Protein AF-A0A8J8KP21-F1 (afdb_monomer)

Foldseek 3Di:
DDKDFDPPVVPQVVVVVVQKDFDDPVRQDPVNVVVVVVCVVVVVPVGHMTDIDHDDD

Mean predicted aligned error: 2.77 Å

Radius of gyration: 11.4 Å; Cα contacts (8 Å, |Δi|>4): 60; chains: 1; bounding box: 27×19×33 Å

pLDDT: mean 93.22, std 3.65, range [77.88, 96.81]

Solvent-accessible surface area (backbone atoms only — not comparable to full-atom values): 3454 Å² total; per-residue (Å²): 112,51,75,48,51,60,85,44,84,64,48,56,59,53,45,38,75,74,57,31,40,80,54,54,79,89,67,53,46,73,67,56,50,50,51,51,52,52,41,41,77,73,54,59,59,83,47,62,69,44,47,32,40,56,87,76,135

Structure (mmCIF, N/CA/C/O backbone):
data_AF-A0A8J8KP21-F1
#
_entry.id   AF-A0A8J8KP21-F1
#
loop_
_atom_site.group_PDB
_atom_site.id
_atom_site.type_symbol
_atom_site.label_atom_id
_atom_site.label_alt_id
_atom_site.label_comp_id
_atom_site.label_asym_id
_atom_site.label_entity_id
_atom_site.label_se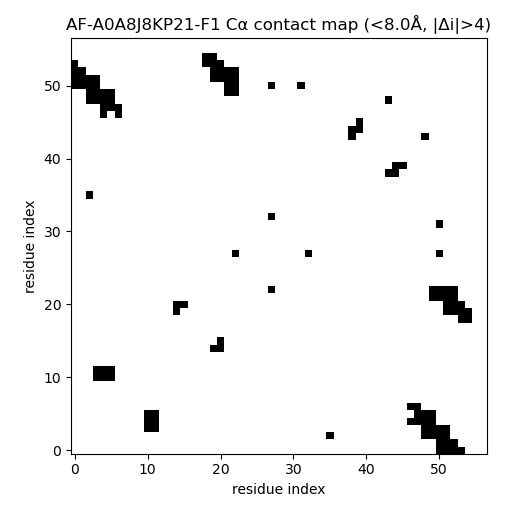q_id
_atom_site.pdbx_PDB_ins_code
_atom_site.Cartn_x
_atom_site.Cartn_y
_atom_site.Cartn_z
_atom_site.occupancy
_atom_site.B_iso_or_equiv
_atom_site.auth_seq_id
_atom_site.auth_comp_id
_atom_site.auth_asym_id
_atom_site.auth_atom_id
_atom_site.pdbx_PDB_model_num
ATOM 1 N N . THR A 1 1 ? -3.636 6.107 5.635 1.00 93.94 1 THR A N 1
ATOM 2 C CA . THR A 1 1 ? -2.797 5.067 4.996 1.00 93.94 1 THR A CA 1
ATOM 3 C C . THR A 1 1 ? -2.138 5.663 3.769 1.00 93.94 1 THR A C 1
ATOM 5 O O . THR A 1 1 ? -2.614 6.684 3.289 1.00 93.94 1 THR A O 1
ATOM 8 N N . LEU A 1 2 ? -1.041 5.081 3.292 1.00 95.19 2 LEU A N 1
ATOM 9 C CA . LEU A 1 2 ? -0.348 5.490 2.065 1.00 95.19 2 LEU A CA 1
ATOM 10 C C . LEU A 1 2 ? 0.117 4.262 1.280 1.00 95.19 2 LEU A C 1
ATOM 12 O O . LEU A 1 2 ? 0.197 3.176 1.851 1.00 95.19 2 LEU A O 1
ATOM 16 N N . THR A 1 3 ? 0.453 4.444 0.005 1.00 94.81 3 THR A N 1
ATOM 17 C CA . THR A 1 3 ? 1.123 3.453 -0.849 1.00 94.81 3 THR A CA 1
ATOM 18 C C . THR A 1 3 ? 2.471 4.004 -1.304 1.00 94.81 3 THR A C 1
ATOM 20 O O . THR A 1 3 ? 2.590 5.174 -1.670 1.00 94.81 3 THR A O 1
ATOM 23 N N . THR A 1 4 ? 3.521 3.188 -1.254 1.00 93.31 4 THR A N 1
ATOM 24 C CA . THR A 1 4 ? 4.887 3.639 -1.544 1.00 93.31 4 THR A CA 1
ATOM 25 C C . THR A 1 4 ? 5.769 2.507 -2.066 1.00 93.31 4 THR A C 1
ATOM 27 O O . THR A 1 4 ? 5.351 1.353 -2.060 1.00 93.31 4 THR A O 1
ATOM 30 N N . PHE A 1 5 ? 6.971 2.818 -2.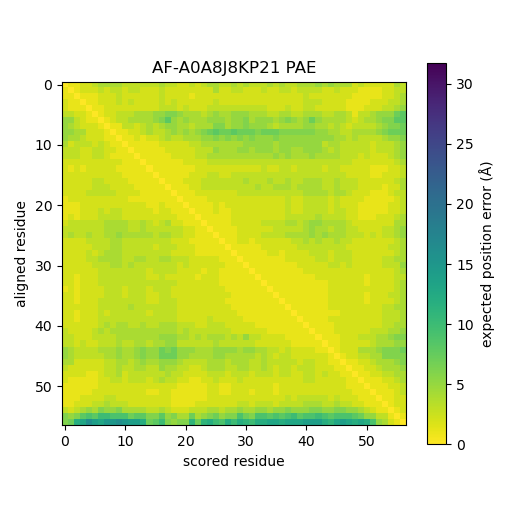553 1.00 92.62 5 PHE A N 1
ATOM 31 C CA . PHE A 1 5 ? 7.902 1.825 -3.101 1.00 92.62 5 PHE A CA 1
ATOM 32 C C . PHE A 1 5 ? 8.655 1.055 -2.011 1.00 92.62 5 PHE A C 1
ATOM 34 O O . PHE A 1 5 ? 9.140 1.658 -1.052 1.00 92.62 5 PHE A O 1
ATOM 41 N N . VAL A 1 6 ? 8.782 -0.260 -2.193 1.00 87.88 6 VAL A N 1
ATOM 42 C CA . VAL A 1 6 ? 9.432 -1.176 -1.239 1.00 87.88 6 VAL A CA 1
ATOM 43 C C . VAL A 1 6 ? 10.952 -1.097 -1.336 1.00 87.88 6 VAL A C 1
ATOM 45 O O . VAL A 1 6 ? 11.628 -0.935 -0.326 1.00 87.88 6 VAL A O 1
ATOM 48 N N . GLU A 1 7 ? 11.491 -1.176 -2.551 1.00 86.50 7 GLU A N 1
ATOM 49 C CA . GLU A 1 7 ? 12.933 -1.349 -2.787 1.00 86.50 7 GLU A CA 1
ATOM 50 C C . GLU A 1 7 ? 13.727 -0.039 -2.779 1.00 86.50 7 GLU A C 1
ATOM 52 O O . GLU A 1 7 ? 14.933 -0.037 -3.007 1.00 86.50 7 GLU A O 1
ATOM 57 N N . VAL A 1 8 ? 13.076 1.091 -2.498 1.00 89.88 8 VAL A N 1
ATOM 58 C CA . VAL A 1 8 ? 13.764 2.371 -2.323 1.00 89.88 8 VAL A CA 1
ATOM 59 C C . VAL A 1 8 ? 14.311 2.420 -0.890 1.00 89.88 8 VAL A C 1
ATOM 61 O O . VAL A 1 8 ? 13.517 2.581 0.043 1.00 89.88 8 VAL A O 1
ATOM 64 N N . PRO A 1 9 ? 15.641 2.320 -0.669 1.00 85.56 9 PRO A N 1
ATOM 65 C CA . PRO A 1 9 ? 16.194 2.000 0.653 1.00 85.56 9 PRO A CA 1
ATOM 66 C C . PRO A 1 9 ? 15.869 3.019 1.748 1.00 85.56 9 PRO A C 1
ATOM 68 O O . PRO A 1 9 ? 15.816 2.675 2.924 1.00 85.56 9 PRO A O 1
ATOM 71 N N . TRP A 1 10 ? 15.637 4.281 1.381 1.00 86.94 10 TRP A N 1
ATOM 72 C CA . TRP A 1 10 ? 15.299 5.348 2.325 1.00 86.94 10 TRP A CA 1
ATOM 73 C C . TRP A 1 10 ? 13.796 5.477 2.598 1.00 86.94 10 TRP A C 1
ATOM 75 O O . TRP A 1 10 ? 13.406 6.125 3.563 1.00 86.94 10 TRP A O 1
ATOM 85 N N . ASN A 1 11 ? 12.940 4.867 1.784 1.00 91.44 11 ASN A N 1
ATOM 86 C CA . ASN A 1 11 ? 11.525 5.205 1.709 1.00 91.44 11 ASN A CA 1
ATOM 87 C C . ASN A 1 11 ? 10.701 4.599 2.854 1.00 91.44 11 ASN A C 1
ATOM 89 O O . ASN A 1 11 ? 10.100 5.327 3.645 1.00 91.44 11 ASN A O 1
ATOM 93 N N . ALA A 1 12 ? 10.735 3.272 3.011 1.00 85.88 12 ALA A N 1
ATOM 94 C CA . ALA A 1 12 ? 10.080 2.617 4.144 1.00 85.88 12 ALA A CA 1
ATOM 95 C C . ALA A 1 12 ? 10.653 3.088 5.501 1.00 85.88 12 ALA A C 1
ATOM 97 O O . ALA A 1 12 ? 9.852 3.432 6.375 1.00 85.88 12 ALA A O 1
ATOM 98 N N . PRO A 1 13 ? 11.987 3.225 5.689 1.00 89.94 13 PRO A N 1
ATOM 99 C CA . PRO A 1 13 ? 12.539 3.801 6.917 1.00 89.94 13 PRO A CA 1
ATOM 100 C C . PRO A 1 13 ? 12.101 5.245 7.179 1.00 89.94 13 PRO A C 1
ATOM 102 O O . PRO A 1 13 ? 11.884 5.610 8.334 1.00 89.94 13 PRO A O 1
ATOM 105 N N . TYR A 1 14 ? 11.950 6.069 6.138 1.00 93.88 14 TYR A N 1
ATOM 106 C CA . TYR A 1 14 ? 11.469 7.443 6.279 1.00 93.88 14 TYR A CA 1
ATOM 107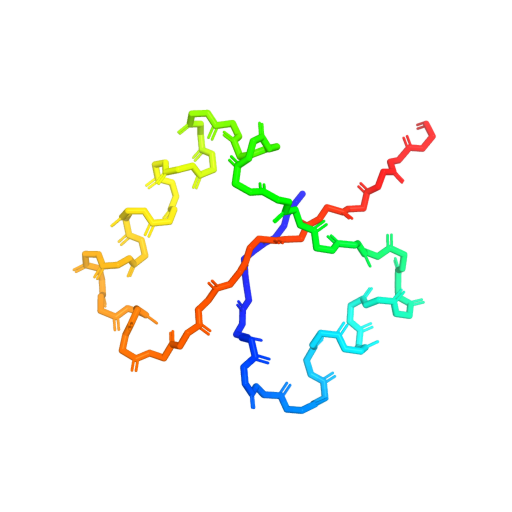 C C . TYR A 1 14 ? 10.056 7.477 6.870 1.00 93.88 14 TYR A C 1
ATOM 109 O O . TYR A 1 14 ? 9.834 8.119 7.895 1.00 93.88 14 TYR A O 1
ATOM 117 N N . TYR A 1 15 ? 9.112 6.726 6.299 1.00 94.62 15 TYR A N 1
ATOM 118 C CA . TYR A 1 15 ? 7.748 6.682 6.830 1.00 94.62 15 TYR A CA 1
ATOM 119 C C . TYR A 1 15 ? 7.668 5.985 8.192 1.00 94.62 15 TYR A C 1
ATOM 121 O O . TYR A 1 15 ? 6.901 6.425 9.052 1.00 94.62 15 TYR A O 1
ATOM 129 N N . ALA A 1 16 ? 8.494 4.962 8.430 1.00 92.81 16 ALA A N 1
ATOM 130 C CA . ALA A 1 16 ? 8.571 4.293 9.726 1.00 92.81 16 ALA A CA 1
ATOM 131 C C . ALA A 1 16 ? 8.942 5.258 10.861 1.00 92.81 16 ALA A C 1
ATOM 133 O O . ALA A 1 16 ? 8.297 5.252 11.909 1.00 92.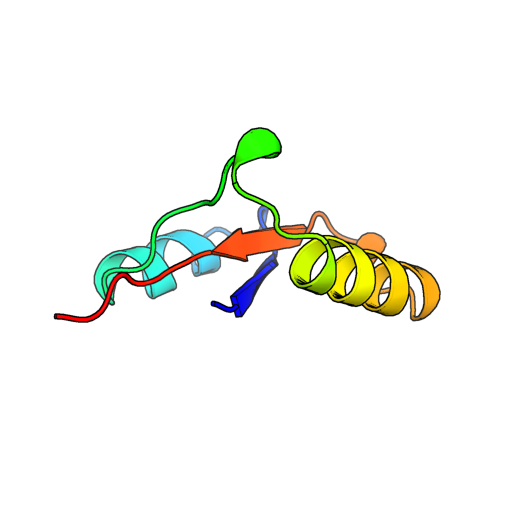81 16 ALA A O 1
ATOM 134 N N . ARG A 1 17 ? 9.894 6.175 10.629 1.00 94.56 17 ARG A N 1
ATOM 135 C CA . ARG A 1 17 ? 10.248 7.245 11.587 1.00 94.56 17 ARG A CA 1
ATOM 136 C C . ARG A 1 17 ? 9.080 8.183 11.910 1.00 94.56 17 ARG A C 1
ATOM 138 O O . ARG A 1 17 ? 9.062 8.776 12.981 1.00 94.56 17 ARG A O 1
ATOM 145 N N . HIS A 1 18 ? 8.101 8.301 11.015 1.00 94.50 18 HIS A N 1
ATOM 146 C CA . HIS A 1 18 ? 6.882 9.094 11.210 1.00 94.50 18 HIS A CA 1
ATOM 147 C C . HIS A 1 18 ? 5.697 8.278 11.761 1.00 94.50 18 HIS A C 1
ATOM 149 O O . HIS A 1 18 ? 4.553 8.745 11.719 1.00 94.50 18 HIS A O 1
ATOM 155 N N . GLY A 1 19 ? 5.957 7.072 12.278 1.00 95.50 19 GLY A N 1
ATOM 156 C CA . GLY A 1 19 ? 4.968 6.211 12.928 1.00 95.50 19 GLY A CA 1
ATOM 157 C C . GLY A 1 19 ? 4.151 5.346 11.970 1.00 95.50 19 GLY A C 1
ATOM 158 O O . GLY A 1 19 ? 3.129 4.795 12.369 1.00 95.50 19 GLY A O 1
ATOM 159 N N . TYR A 1 20 ? 4.555 5.235 10.704 1.00 96.62 20 TYR A N 1
ATOM 160 C CA . TYR A 1 20 ? 3.911 4.308 9.781 1.00 96.62 20 TYR A CA 1
ATOM 161 C C . TYR A 1 20 ? 4.475 2.895 9.938 1.00 96.62 20 TYR A C 1
ATOM 163 O O . TYR A 1 20 ? 5.673 2.701 10.103 1.00 96.62 20 TYR A O 1
ATOM 171 N N . ARG A 1 21 ? 3.623 1.891 9.773 1.00 95.31 21 ARG A N 1
ATOM 172 C CA . ARG A 1 21 ? 4.009 0.484 9.663 1.00 95.31 21 ARG A CA 1
ATOM 173 C C . ARG A 1 21 ? 3.513 -0.110 8.357 1.00 95.31 21 ARG A C 1
ATOM 175 O O . ARG A 1 21 ? 2.523 0.365 7.795 1.00 95.31 21 ARG A O 1
ATOM 182 N N . LEU A 1 22 ? 4.198 -1.145 7.886 1.00 94.44 22 LEU A N 1
ATOM 183 C CA . LEU A 1 22 ? 3.729 -1.950 6.761 1.00 94.44 22 LEU A CA 1
ATOM 184 C C . LEU A 1 22 ? 2.379 -2.588 7.113 1.00 94.44 22 LEU A C 1
ATOM 186 O O . LEU A 1 22 ? 2.121 -2.912 8.277 1.00 94.44 22 LEU A O 1
ATOM 190 N N . LEU A 1 23 ? 1.521 -2.715 6.105 1.00 95.62 23 LEU A N 1
ATOM 191 C CA . LEU A 1 23 ? 0.301 -3.508 6.193 1.00 95.62 23 LEU A CA 1
ATOM 192 C C . LEU A 1 23 ? 0.550 -4.877 5.568 1.00 95.62 23 LEU A C 1
ATOM 194 O O . LEU A 1 23 ? 1.068 -4.949 4.452 1.00 95.62 23 LEU A O 1
ATOM 198 N N . GLY A 1 24 ? 0.162 -5.934 6.279 1.00 93.19 24 GLY A N 1
ATOM 199 C CA . GLY A 1 24 ? 0.062 -7.273 5.703 1.00 93.19 24 GLY A CA 1
ATOM 200 C C . GLY A 1 24 ? -1.065 -7.363 4.672 1.00 93.19 24 GLY A C 1
ATOM 201 O O . GLY A 1 24 ? -1.953 -6.506 4.624 1.00 93.19 24 GLY A O 1
ATOM 202 N N . GLU A 1 25 ? -1.048 -8.414 3.851 1.00 90.75 25 GLU A N 1
ATOM 203 C CA . GLU A 1 25 ? -2.112 -8.672 2.873 1.00 90.75 25 GLU A CA 1
ATOM 204 C C . GLU A 1 25 ? -3.486 -8.796 3.537 1.00 90.75 25 GLU A C 1
ATOM 206 O O . GLU A 1 25 ? -4.474 -8.305 3.003 1.00 90.75 25 GLU A O 1
ATOM 211 N N . ASP A 1 26 ? -3.561 -9.404 4.713 1.00 94.50 26 ASP A N 1
ATOM 212 C CA . ASP A 1 26 ? -4.768 -9.556 5.526 1.00 94.50 26 ASP A CA 1
ATOM 213 C C . ASP A 1 26 ? -5.311 -8.224 6.073 1.00 94.50 26 ASP A C 1
ATOM 215 O O . ASP A 1 26 ? -6.512 -8.090 6.302 1.00 94.50 26 ASP A O 1
ATOM 219 N N . GLU A 1 27 ? -4.464 -7.202 6.202 1.00 95.50 27 GLU A N 1
ATOM 220 C CA . GLU A 1 27 ? -4.858 -5.864 6.655 1.00 95.50 27 GLU A CA 1
ATOM 221 C C . GLU A 1 27 ? -5.295 -4.930 5.512 1.00 95.50 27 GLU A C 1
ATOM 223 O O . GLU A 1 27 ? -5.775 -3.813 5.758 1.00 95.50 27 GLU A O 1
ATOM 228 N N . LEU A 1 28 ? -5.136 -5.351 4.251 1.00 95.56 28 LEU A N 1
ATOM 229 C CA . LEU A 1 28 ? -5.580 -4.576 3.096 1.00 95.56 28 LEU A CA 1
ATOM 230 C C . LEU A 1 28 ? -7.102 -4.625 2.966 1.00 95.56 28 LEU A C 1
ATOM 232 O O . LEU A 1 28 ? -7.697 -5.612 2.523 1.00 95.56 28 LEU A O 1
ATOM 236 N N . THR A 1 29 ? -7.732 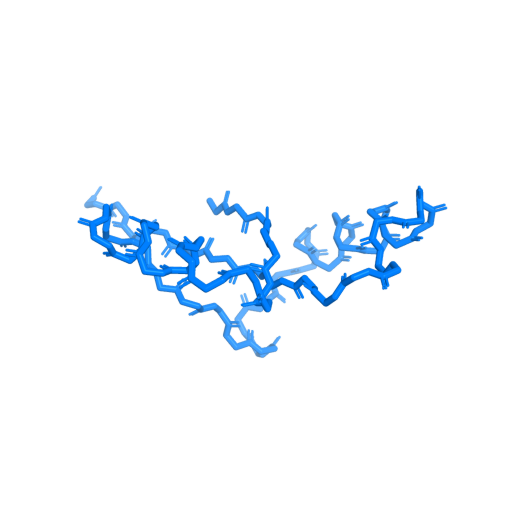-3.494 3.276 1.00 95.69 29 THR A N 1
ATOM 237 C CA . THR A 1 29 ? -9.159 -3.279 3.028 1.00 95.69 29 THR A CA 1
ATOM 238 C C . THR A 1 29 ? -9.479 -3.340 1.532 1.00 95.69 29 THR A C 1
ATOM 240 O O . THR A 1 29 ? -8.618 -3.105 0.679 1.00 95.69 29 THR A O 1
ATOM 243 N N .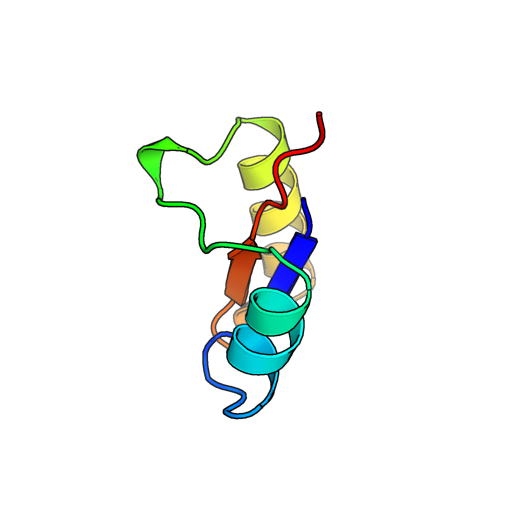 SER A 1 30 ? -10.746 -3.587 1.190 1.00 96.25 30 SER A N 1
ATOM 244 C CA . SER A 1 30 ? -11.218 -3.575 -0.205 1.00 96.25 30 SER A CA 1
ATOM 245 C C . SER A 1 30 ? -10.861 -2.272 -0.935 1.00 96.25 30 SER A C 1
ATOM 247 O O . SER A 1 30 ? -10.430 -2.307 -2.087 1.00 96.25 30 SER A O 1
ATOM 249 N N . GLY A 1 31 ? -10.946 -1.130 -0.247 1.00 96.38 31 GLY A N 1
ATOM 250 C CA . GLY A 1 31 ? -10.540 0.170 -0.786 1.00 96.38 31 GLY A CA 1
ATOM 251 C C . GLY A 1 31 ? -9.041 0.265 -1.087 1.00 96.38 31 GLY A C 1
ATOM 252 O O . GLY A 1 31 ? -8.660 0.756 -2.148 1.00 96.38 31 GLY A O 1
ATOM 253 N N . LEU A 1 32 ? -8.178 -0.249 -0.205 1.00 96.25 32 LEU A N 1
ATOM 254 C CA . LEU A 1 32 ? -6.731 -0.277 -0.452 1.00 96.25 32 LEU A CA 1
ATOM 255 C C . LEU A 1 32 ? -6.372 -1.193 -1.622 1.00 96.25 32 LEU A C 1
ATOM 257 O O . LEU A 1 32 ? -5.541 -0.819 -2.448 1.00 96.25 32 LEU A O 1
ATOM 261 N N . ARG A 1 33 ? -7.038 -2.346 -1.747 1.00 95.75 33 ARG A N 1
ATOM 262 C CA . ARG A 1 33 ? -6.866 -3.234 -2.906 1.00 95.75 33 ARG A CA 1
ATOM 263 C C . ARG A 1 33 ? -7.275 -2.548 -4.207 1.00 95.75 33 ARG A C 1
ATOM 265 O O . ARG A 1 33 ? -6.544 -2.637 -5.187 1.00 95.75 33 ARG A O 1
ATOM 272 N N . ALA A 1 34 ? -8.386 -1.812 -4.208 1.00 96.69 34 ALA A N 1
ATOM 273 C CA . ALA A 1 34 ? -8.829 -1.050 -5.375 1.00 96.69 34 ALA A CA 1
ATOM 274 C C . ALA A 1 34 ? -7.831 0.056 -5.764 1.00 96.69 34 ALA A C 1
ATOM 276 O O . ALA A 1 34 ? -7.522 0.219 -6.945 1.00 96.69 34 ALA A O 1
ATOM 277 N N . ILE A 1 35 ? -7.272 0.776 -4.783 1.00 95.88 35 ILE A N 1
ATOM 278 C CA . ILE A 1 35 ? -6.212 1.770 -5.020 1.00 95.88 35 ILE A CA 1
ATOM 279 C C . ILE A 1 35 ? -4.984 1.099 -5.640 1.00 95.88 35 ILE A C 1
ATOM 281 O O . ILE A 1 35 ? -4.502 1.562 -6.671 1.00 95.88 35 ILE A O 1
ATOM 285 N N . ARG A 1 36 ? -4.513 -0.015 -5.067 1.00 95.19 36 ARG A N 1
ATOM 286 C CA . ARG A 1 36 ? -3.366 -0.773 -5.587 1.00 95.19 36 ARG A CA 1
ATOM 287 C C . ARG A 1 36 ? -3.600 -1.282 -7.008 1.00 95.19 36 ARG A C 1
ATOM 289 O O . ARG A 1 36 ? -2.732 -1.113 -7.856 1.00 95.19 36 ARG A O 1
ATOM 296 N N . ALA A 1 37 ? -4.785 -1.815 -7.299 1.00 95.25 37 ALA A N 1
ATOM 297 C CA . ALA A 1 37 ? -5.151 -2.258 -8.642 1.00 95.25 37 ALA A CA 1
ATOM 298 C C . ALA A 1 37 ? -5.171 -1.098 -9.652 1.00 95.25 37 ALA A C 1
ATOM 300 O O . ALA A 1 37 ? -4.684 -1.239 -10.772 1.00 95.25 37 ALA A O 1
ATOM 301 N N . ARG A 1 38 ? -5.682 0.075 -9.257 1.00 96.62 38 ARG A N 1
ATOM 302 C CA . ARG A 1 38 ? -5.647 1.281 -10.096 1.00 96.62 38 ARG A CA 1
ATOM 303 C C . ARG A 1 38 ? -4.216 1.761 -10.337 1.00 96.62 38 ARG A C 1
ATOM 305 O O . ARG A 1 38 ? -3.883 2.095 -11.466 1.00 96.62 38 ARG A O 1
ATOM 312 N N . GLU A 1 39 ? -3.369 1.789 -9.312 1.00 95.75 39 GLU A N 1
ATOM 313 C CA . GLU A 1 39 ? -1.944 2.116 -9.458 1.00 95.75 39 GLU A CA 1
ATOM 314 C C . GLU A 1 39 ? -1.237 1.142 -10.416 1.00 95.75 39 GLU A C 1
ATOM 316 O O . GLU A 1 39 ? -0.480 1.579 -11.285 1.00 95.75 39 GLU A O 1
ATOM 321 N N . ALA 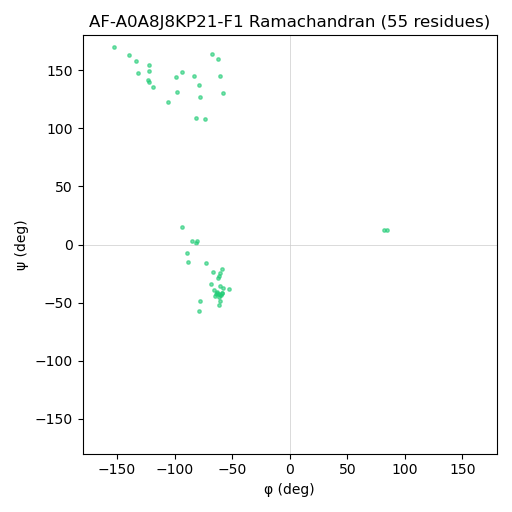A 1 40 ? -1.536 -0.156 -10.313 1.00 94.94 40 ALA A N 1
ATOM 322 C CA . ALA A 1 40 ? -1.019 -1.187 -11.208 1.00 94.94 40 ALA A CA 1
ATOM 323 C C . ALA A 1 40 ? -1.459 -0.960 -12.662 1.00 94.94 40 ALA A C 1
ATOM 325 O O . ALA A 1 40 ? -0.627 -0.988 -13.567 1.00 94.94 40 ALA A O 1
ATOM 326 N N . ALA A 1 41 ? -2.741 -0.649 -12.884 1.00 96.81 41 ALA A N 1
ATOM 327 C CA . ALA A 1 41 ? -3.282 -0.325 -14.206 1.00 96.81 41 ALA A CA 1
ATOM 328 C C . ALA A 1 41 ? -2.643 0.936 -14.819 1.00 96.81 41 ALA A C 1
ATOM 330 O O . ALA A 1 41 ? 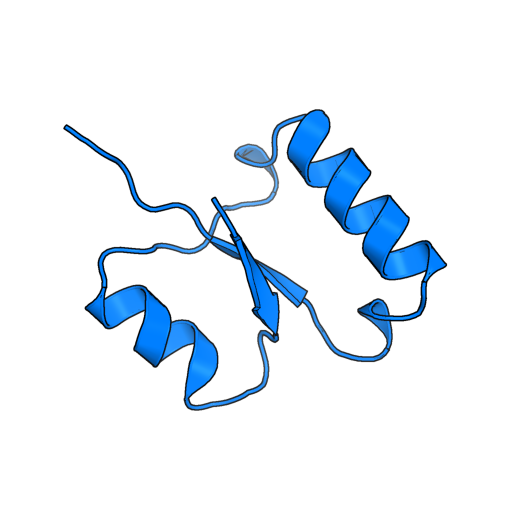-2.519 1.039 -16.036 1.00 96.81 41 ALA A O 1
ATOM 331 N N . LEU A 1 42 ? -2.193 1.878 -13.982 1.00 95.94 42 LEU A N 1
ATOM 332 C CA . LEU A 1 42 ? -1.421 3.057 -14.395 1.00 95.94 42 LEU A CA 1
ATOM 333 C C . LEU A 1 42 ? 0.080 2.761 -14.588 1.00 95.94 42 LEU A C 1
ATOM 335 O O . LEU A 1 42 ? 0.852 3.662 -14.911 1.00 95.94 42 LEU A O 1
ATOM 339 N N . GLY A 1 43 ? 0.512 1.511 -14.400 1.00 95.06 43 GLY A N 1
ATOM 340 C CA . GLY A 1 43 ? 1.887 1.063 -14.609 1.00 95.06 43 GLY A CA 1
ATOM 341 C C . GLY A 1 43 ? 2.844 1.355 -13.452 1.00 95.06 43 GLY A C 1
ATOM 342 O O . GLY A 1 43 ? 4.053 1.206 -13.626 1.00 95.06 43 GLY A O 1
ATOM 343 N N . LEU A 1 44 ? 2.342 1.751 -12.277 1.00 91.94 44 LEU A N 1
ATOM 344 C CA . LEU A 1 44 ? 3.183 2.026 -11.103 1.00 91.94 44 LEU A CA 1
ATOM 345 C C . LEU A 1 44 ? 3.750 0.752 -10.463 1.00 91.94 44 LEU A C 1
ATOM 347 O O . LEU A 1 44 ? 4.727 0.832 -9.723 1.00 91.94 44 LEU A O 1
ATOM 351 N N . ASP A 1 45 ? 3.192 -0.409 -10.803 1.00 91.62 45 ASP A N 1
ATOM 352 C CA . ASP A 1 45 ? 3.655 -1.724 -10.343 1.00 91.62 45 ASP A CA 1
ATOM 353 C C . ASP A 1 45 ? 4.857 -2.258 -11.127 1.00 91.62 45 ASP A C 1
ATOM 355 O O . ASP A 1 45 ? 5.352 -3.344 -10.841 1.00 91.62 45 ASP A O 1
ATOM 359 N N . LYS A 1 46 ? 5.393 -1.473 -12.075 1.00 91.38 46 LYS A N 1
ATOM 360 C CA . LYS A 1 46 ? 6.712 -1.742 -12.671 1.00 91.38 46 LYS A CA 1
ATOM 361 C C . LYS A 1 46 ? 7.832 -1.770 -11.625 1.00 91.38 46 LYS A C 1
ATOM 363 O O . LYS A 1 46 ? 8.890 -2.322 -11.898 1.00 91.38 46 LYS A O 1
ATOM 368 N N . TRP A 1 47 ? 7.605 -1.152 -10.465 1.00 90.88 47 TRP A N 1
ATOM 369 C CA . TRP A 1 47 ? 8.463 -1.221 -9.287 1.00 90.88 47 TRP A CA 1
ATOM 370 C C . TRP A 1 47 ? 7.645 -1.728 -8.092 1.00 90.88 47 TRP A C 1
ATOM 372 O O . TRP A 1 47 ? 6.495 -1.307 -7.956 1.00 90.88 47 TRP A O 1
ATOM 382 N N . PRO A 1 48 ? 8.196 -2.576 -7.201 1.00 90.44 48 PRO A N 1
ATOM 383 C CA . PRO A 1 48 ? 7.442 -3.125 -6.075 1.00 90.44 48 PRO A CA 1
ATOM 384 C C . PRO A 1 48 ? 6.867 -2.043 -5.152 1.00 90.44 48 PRO A C 1
ATOM 386 O O . PRO A 1 48 ? 7.581 -1.140 -4.700 1.00 90.44 48 PRO A O 1
ATOM 389 N N . ARG A 1 49 ? 5.569 -2.147 -4.844 1.00 93.31 49 ARG A N 1
ATOM 390 C CA . ARG A 1 49 ? 4.827 -1.201 -3.995 1.00 93.31 49 ARG A CA 1
ATOM 391 C C . ARG A 1 49 ? 4.202 -1.896 -2.794 1.00 93.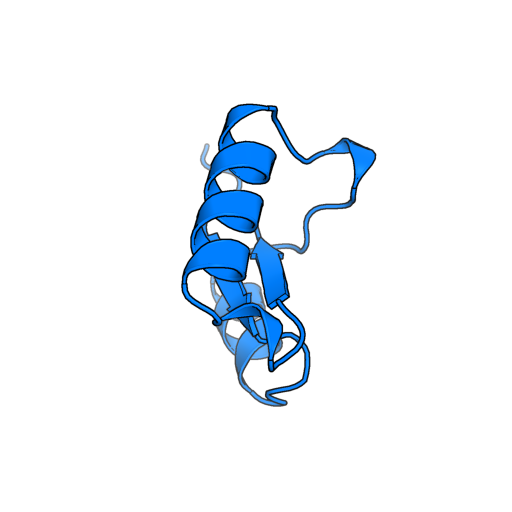31 49 ARG A C 1
ATOM 393 O O . ARG A 1 49 ? 3.781 -3.042 -2.880 1.00 93.31 49 ARG A O 1
ATOM 400 N N . THR A 1 50 ? 4.082 -1.160 -1.697 1.00 92.75 50 THR A N 1
ATOM 401 C CA . THR A 1 50 ? 3.441 -1.598 -0.453 1.00 92.75 50 THR A CA 1
ATOM 402 C C . THR A 1 50 ? 2.486 -0.536 0.068 1.00 92.75 50 THR A C 1
ATOM 404 O O . THR A 1 50 ? 2.639 0.648 -0.240 1.00 92.75 50 THR A O 1
ATOM 407 N N . ALA A 1 51 ? 1.520 -0.944 0.889 1.00 96.25 51 ALA A N 1
ATOM 408 C CA . ALA A 1 51 ? 0.738 -0.028 1.704 1.00 96.25 51 ALA A CA 1
ATOM 409 C C . ALA A 1 51 ? 1.358 0.118 3.102 1.00 96.25 51 ALA A C 1
ATOM 411 O O . ALA A 1 51 ? 1.944 -0.818 3.651 1.00 96.25 51 ALA A O 1
ATOM 412 N N . MET A 1 52 ? 1.210 1.301 3.690 1.00 96.25 52 MET A N 1
ATOM 413 C CA . MET A 1 52 ? 1.577 1.577 5.074 1.00 96.25 52 MET A CA 1
ATOM 414 C C . MET A 1 52 ? 0.439 2.299 5.799 1.00 96.25 52 MET A C 1
ATOM 416 O O . MET A 1 52 ? -0.291 3.114 5.217 1.00 96.25 52 MET A O 1
ATOM 420 N N . ARG A 1 53 ? 0.297 2.041 7.098 1.00 96.56 53 ARG A N 1
ATOM 421 C CA . ARG A 1 53 ? -0.665 2.713 7.980 1.00 96.56 53 ARG A CA 1
ATOM 422 C C . ARG A 1 53 ? 0.057 3.382 9.133 1.00 96.56 53 ARG A C 1
ATOM 424 O O . ARG A 1 53 ? 0.973 2.806 9.698 1.00 96.56 53 ARG A O 1
ATOM 431 N N . ARG A 1 54 ? -0.393 4.583 9.479 1.00 95.81 54 ARG A N 1
ATOM 432 C CA . ARG A 1 54 ? -0.138 5.194 10.778 1.00 95.81 54 ARG A CA 1
ATOM 433 C C . ARG A 1 54 ? -1.439 5.121 11.554 1.00 95.81 54 ARG A C 1
ATOM 435 O O . ARG A 1 54 ? -2.455 5.603 11.049 1.00 95.81 54 ARG A O 1
ATOM 442 N N . ASP A 1 55 ? -1.396 4.497 12.717 1.00 91.75 55 ASP A N 1
ATOM 443 C CA . ASP A 1 55 ? -2.538 4.438 13.619 1.00 91.75 55 ASP A CA 1
ATOM 444 C C . ASP A 1 55 ? -2.627 5.799 14.336 1.00 91.75 55 ASP A C 1
ATOM 446 O O . ASP A 1 55 ? -1.619 6.326 14.813 1.00 91.75 55 ASP A O 1
ATOM 450 N N . LEU A 1 56 ? -3.801 6.431 14.287 1.00 86.75 56 LEU A N 1
ATOM 451 C CA . LEU A 1 56 ? -4.057 7.711 14.953 1.00 86.75 56 LEU A CA 1
ATOM 452 C C . LEU A 1 56 ? -4.777 7.438 16.283 1.00 86.75 56 LEU A C 1
ATOM 454 O O . LEU A 1 56 ? -5.579 6.502 16.313 1.00 86.75 56 LEU A O 1
ATOM 458 N N . PRO A 1 57 ? -4.492 8.212 17.346 1.00 77.88 57 PRO A N 1
ATOM 459 C CA . PRO A 1 57 ? -5.268 8.176 18.584 1.00 77.88 57 PRO A CA 1
ATOM 460 C C . PRO A 1 57 ? -6.739 8.541 18.368 1.00 77.88 57 PRO A C 1
ATOM 462 O O . PRO A 1 57 ? -7.012 9.367 17.463 1.00 77.88 57 PRO A O 1
#

Sequence (57 aa):
TLTTFVEVPWNAPYYARHGYRLLGEDELTSGLRAIRAREAALGLDKWPRTAMRRDLP

Secondary structure (DSSP, 8-state):
-EEEESS-TTHHHHHHHTT-EEPPGGG--HHHHHHHHHHHHTTGGGS-EEEEE----